Protein AF-A0A9D8PRA8-F1 (afdb_monomer_lite)

Foldseek 3Di:
DVVVVVVVLCVVCVVVLVVLLVVCVPPDLVRLVVVLVVLVVQLVVQVPDPDRPVVSNSNSVSNNSSSVVNCVVVVSD

pLDDT: mean 94.14, std 7.85, range [55.56, 98.25]

Secondary structure (DSSP, 8-state):
-HHHHHHHHHHHTHHHHHHHHHHTTT--HHHHHHHHHHHHHHHHHHHHSSS--HHHHHHHHHHHHHHHHHHHHHT--

Organism: NCBI:txid2844893

Structure (mmCIF, N/CA/C/O backbone):
data_AF-A0A9D8PRA8-F1
#
_entry.id   AF-A0A9D8PRA8-F1
#
loop_
_atom_site.group_PDB
_atom_site.id
_atom_site.type_symbol
_atom_site.label_atom_id
_atom_site.label_alt_id
_atom_site.label_comp_id
_atom_site.label_asym_id
_atom_site.label_entity_id
_atom_site.label_seq_id
_atom_site.pdbx_PDB_ins_code
_atom_site.Cartn_x
_atom_site.Cartn_y
_atom_site.Cartn_z
_atom_site.occupancy
_atom_site.B_iso_or_equiv
_atom_site.auth_seq_id
_atom_site.auth_comp_id
_atom_site.auth_asym_id
_atom_site.auth_atom_id
_atom_site.pdbx_PDB_model_num
ATOM 1 N N . MET A 1 1 ? -15.122 -18.533 -0.099 1.00 55.56 1 MET A N 1
ATOM 2 C CA . MET A 1 1 ? -15.488 -17.637 1.026 1.00 55.56 1 MET A CA 1
ATOM 3 C C . MET A 1 1 ? -14.437 -16.584 1.373 1.00 55.56 1 MET A C 1
ATOM 5 O O . MET A 1 1 ? -14.808 -15.422 1.400 1.00 55.56 1 MET A O 1
ATOM 9 N N . LYS A 1 2 ? -13.158 -16.911 1.653 1.00 61.00 2 LYS A N 1
ATOM 10 C CA . LYS A 1 2 ? -12.135 -15.864 1.914 1.00 61.00 2 LYS A CA 1
ATOM 11 C C . LYS A 1 2 ? -11.608 -15.183 0.641 1.00 61.00 2 LYS A C 1
ATOM 13 O O . LYS A 1 2 ? -11.398 -13.978 0.662 1.00 61.00 2 LYS A O 1
ATOM 18 N N . ILE A 1 3 ? -11.442 -15.941 -0.446 1.00 69.12 3 ILE A N 1
ATOM 19 C CA . ILE A 1 3 ? -10.981 -15.424 -1.747 1.00 69.12 3 ILE A CA 1
ATOM 20 C C . ILE A 1 3 ? -12.000 -14.422 -2.309 1.00 69.12 3 ILE A C 1
ATOM 22 O O . ILE A 1 3 ? -11.639 -13.290 -2.605 1.00 69.12 3 ILE A O 1
ATOM 26 N N . ASP A 1 4 ? -13.288 -14.772 -2.274 1.00 83.44 4 ASP A N 1
ATOM 27 C CA . ASP A 1 4 ? -14.384 -13.925 -2.766 1.00 83.44 4 ASP A CA 1
ATOM 28 C C . ASP A 1 4 ? -14.435 -12.546 -2.085 1.00 83.44 4 ASP A C 1
ATOM 30 O O . ASP A 1 4 ? -14.843 -11.559 -2.692 1.00 83.44 4 ASP A O 1
ATOM 34 N N . ALA A 1 5 ? -14.043 -12.454 -0.809 1.00 87.50 5 ALA A N 1
ATOM 35 C CA . ALA A 1 5 ? -14.006 -11.184 -0.086 1.00 87.50 5 ALA A CA 1
ATOM 36 C C . ALA A 1 5 ? -12.841 -10.293 -0.546 1.00 87.50 5 ALA A C 1
ATOM 38 O O . ALA A 1 5 ? -13.005 -9.078 -0.653 1.00 87.50 5 ALA A O 1
ATOM 39 N N . VAL A 1 6 ? -11.686 -10.894 -0.845 1.00 88.56 6 VAL A N 1
ATOM 40 C CA . VAL A 1 6 ? -10.508 -10.186 -1.363 1.00 88.56 6 VAL A CA 1
ATOM 41 C C . VAL A 1 6 ? -10.759 -9.717 -2.793 1.00 88.56 6 VAL A C 1
ATOM 43 O O . VAL A 1 6 ? -10.533 -8.549 -3.093 1.00 88.56 6 VAL A O 1
ATOM 46 N N . GLU A 1 7 ? -11.305 -10.577 -3.651 1.00 92.62 7 GLU A N 1
ATOM 47 C CA . GLU A 1 7 ? -11.663 -10.218 -5.028 1.00 92.62 7 GLU A CA 1
ATOM 48 C C . GLU A 1 7 ? -12.694 -9.088 -5.066 1.00 92.62 7 GLU A C 1
ATOM 50 O O . GLU A 1 7 ? -12.527 -8.123 -5.809 1.00 92.62 7 GLU A O 1
ATOM 55 N N . LYS A 1 8 ? -13.723 -9.142 -4.209 1.00 95.12 8 LYS A N 1
ATOM 56 C CA . LYS A 1 8 ? -14.696 -8.046 -4.071 1.00 95.12 8 LYS A CA 1
ATOM 57 C C . LYS A 1 8 ? -14.050 -6.754 -3.587 1.00 95.12 8 LYS A C 1
ATOM 59 O O . LYS A 1 8 ? -14.399 -5.691 -4.092 1.00 95.12 8 LYS A O 1
ATOM 64 N N . PHE A 1 9 ? -13.127 -6.827 -2.628 1.00 94.75 9 PHE A N 1
ATOM 65 C CA . PHE A 1 9 ? -12.402 -5.652 -2.150 1.00 94.75 9 PHE A CA 1
ATOM 66 C C . PHE A 1 9 ? -11.575 -5.019 -3.273 1.00 94.75 9 PHE A C 1
ATOM 68 O O . PHE A 1 9 ? -11.684 -3.816 -3.502 1.00 94.75 9 PHE A O 1
ATOM 75 N N . ILE A 1 10 ? -10.806 -5.830 -4.006 1.00 95.81 10 ILE A N 1
ATOM 76 C CA . ILE A 1 10 ? -10.007 -5.379 -5.150 1.00 95.81 10 ILE A CA 1
ATOM 77 C C . ILE A 1 10 ? -10.914 -4.782 -6.224 1.00 95.81 10 ILE A C 1
ATOM 79 O 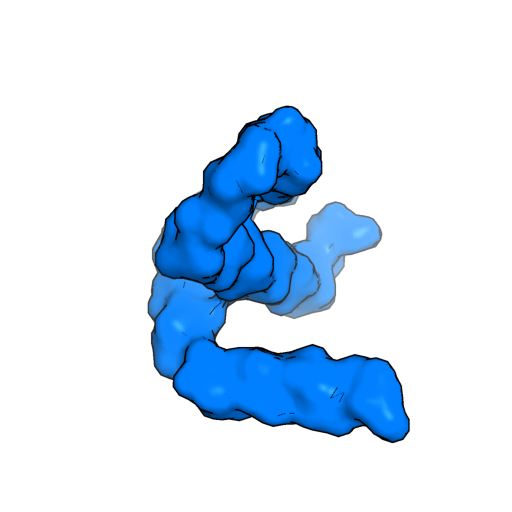O . ILE A 1 10 ? -10.642 -3.685 -6.696 1.00 95.81 10 ILE A O 1
ATOM 83 N N . GLY A 1 11 ? -12.016 -5.451 -6.570 1.00 96.31 11 GLY A N 1
ATOM 84 C CA . GLY A 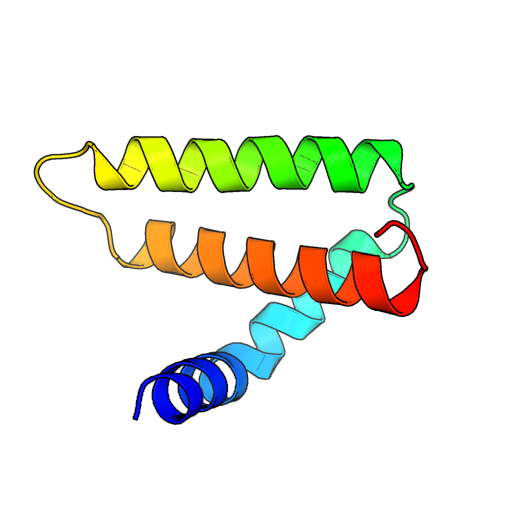1 11 ? -12.975 -4.957 -7.557 1.00 96.31 11 GLY A CA 1
ATOM 85 C C . GLY A 1 11 ? -13.594 -3.616 -7.157 1.00 96.31 11 GLY A C 1
ATOM 86 O O . GLY A 1 11 ? -13.643 -2.692 -7.965 1.00 96.31 11 GLY A O 1
ATOM 87 N N . PHE A 1 12 ? -14.005 -3.469 -5.895 1.00 97.50 12 PHE A N 1
ATOM 88 C CA . PHE A 1 12 ? -14.586 -2.226 -5.381 1.00 97.50 12 PHE A CA 1
ATOM 89 C C . PHE A 1 12 ? -13.568 -1.074 -5.330 1.00 97.50 12 PHE A C 1
ATOM 91 O O . PHE A 1 12 ? -13.924 0.077 -5.573 1.00 97.50 12 PHE A O 1
ATOM 98 N N . HIS A 1 13 ? -12.298 -1.376 -5.049 1.00 97.69 13 HIS A N 1
ATOM 99 C CA . HIS A 1 13 ? -11.218 -0.391 -4.930 1.00 97.69 13 HIS A CA 1
ATOM 100 C C . HIS A 1 13 ? -10.306 -0.305 -6.162 1.00 97.69 13 HIS A C 1
ATOM 102 O O . HIS A 1 13 ? -9.273 0.359 -6.109 1.00 97.69 13 HIS A O 1
ATOM 108 N N . HIS A 1 14 ? -10.691 -0.919 -7.283 1.00 96.56 14 HIS A N 1
ATOM 109 C CA . HIS A 1 14 ? -9.822 -1.107 -8.446 1.00 96.56 14 HIS A CA 1
ATOM 110 C C . HIS A 1 14 ? -9.199 0.201 -8.946 1.00 96.56 14 HIS A C 1
ATOM 112 O O . HIS A 1 14 ? -7.988 0.282 -9.111 1.00 96.56 14 HIS A O 1
ATOM 118 N N . ARG A 1 15 ? -10.005 1.259 -9.109 1.00 97.94 15 ARG A N 1
ATOM 119 C CA . ARG A 1 15 ? -9.513 2.568 -9.569 1.00 97.94 15 ARG A CA 1
ATOM 120 C C . ARG A 1 15 ? -8.462 3.164 -8.628 1.00 97.94 15 ARG A C 1
ATOM 122 O O . ARG A 1 15 ? -7.498 3.762 -9.089 1.00 97.94 15 ARG A O 1
ATOM 129 N N . GLU A 1 16 ? -8.660 3.027 -7.320 1.00 98.12 16 GLU A N 1
ATOM 130 C CA . GLU A 1 16 ? -7.726 3.557 -6.326 1.00 98.12 16 GLU A CA 1
ATOM 131 C C . GLU A 1 16 ? -6.428 2.747 -6.312 1.00 98.12 16 GLU A C 1
ATOM 133 O O . GLU A 1 16 ? -5.351 3.331 -6.272 1.00 98.12 16 GLU A O 1
ATOM 138 N N . ILE A 1 17 ? -6.526 1.419 -6.432 1.00 98.19 17 ILE A N 1
ATOM 139 C CA . ILE A 1 17 ? -5.369 0.528 -6.568 1.00 98.19 17 ILE A CA 1
ATOM 140 C C . ILE A 1 17 ? -4.561 0.895 -7.818 1.00 98.19 17 ILE A C 1
ATOM 142 O O . ILE A 1 17 ? -3.362 1.114 -7.703 1.00 98.19 17 ILE A O 1
ATOM 146 N N . MET A 1 18 ? -5.201 1.028 -8.984 1.00 98.06 18 MET A N 1
ATOM 147 C CA . MET A 1 18 ? -4.499 1.361 -10.232 1.00 98.06 18 MET A CA 1
ATOM 148 C C . MET A 1 18 ? -3.829 2.732 -10.171 1.00 98.06 18 MET A C 1
ATOM 150 O O . MET A 1 18 ? -2.673 2.855 -10.556 1.00 98.06 18 MET A O 1
ATOM 154 N N . LYS A 1 19 ? -4.491 3.737 -9.587 1.00 98.25 19 LYS A N 1
ATOM 155 C CA . LYS A 1 19 ? -3.866 5.044 -9.357 1.00 98.25 19 LYS A CA 1
ATOM 156 C C . LYS A 1 19 ? -2.601 4.925 -8.498 1.00 98.25 19 LYS A C 1
ATOM 158 O O . LYS A 1 19 ? -1.595 5.557 -8.790 1.00 98.25 19 LYS A O 1
ATOM 163 N N . ARG A 1 20 ? -2.633 4.109 -7.439 1.00 97.81 20 ARG A N 1
ATOM 164 C CA . ARG A 1 20 ? -1.440 3.854 -6.617 1.00 97.81 20 ARG A CA 1
ATOM 165 C C . ARG A 1 20 ? -0.354 3.126 -7.405 1.00 97.81 20 ARG A C 1
ATOM 167 O O . ARG A 1 20 ? 0.808 3.434 -7.206 1.00 97.81 20 ARG A O 1
ATOM 174 N N . VAL A 1 21 ? -0.703 2.192 -8.290 1.00 97.81 21 VAL A N 1
ATOM 175 C CA . VAL A 1 21 ? 0.271 1.521 -9.172 1.00 97.81 21 VAL A CA 1
ATOM 176 C C . VAL A 1 21 ? 0.959 2.535 -10.094 1.00 97.81 21 VAL A C 1
ATOM 178 O O . VAL A 1 21 ? 2.183 2.521 -10.187 1.00 97.81 21 VAL A O 1
ATOM 181 N N . GLU A 1 22 ? 0.205 3.454 -10.701 1.00 97.31 22 GLU A N 1
ATOM 182 C CA . GLU A 1 22 ? 0.747 4.547 -11.526 1.00 97.31 22 GLU A CA 1
ATOM 183 C C . GLU A 1 22 ? 1.681 5.467 -10.719 1.00 97.31 22 GLU A C 1
ATOM 185 O O . GLU A 1 22 ? 2.765 5.817 -11.176 1.00 97.31 22 GLU A O 1
ATOM 190 N N . GLU A 1 23 ? 1.322 5.814 -9.478 1.00 96.69 23 GLU A N 1
ATOM 191 C CA . GLU A 1 23 ? 2.182 6.614 -8.586 1.00 96.69 23 GLU A CA 1
ATOM 192 C C . GLU A 1 23 ? 3.528 5.928 -8.280 1.00 96.69 23 GLU A C 1
ATOM 194 O O . GLU A 1 23 ? 4.520 6.605 -8.005 1.00 96.69 23 GLU A O 1
ATOM 199 N N . LEU A 1 24 ? 3.580 4.595 -8.346 1.00 96.81 24 LEU A N 1
ATOM 200 C CA . LEU A 1 24 ? 4.780 3.790 -8.114 1.00 96.81 24 LEU A CA 1
ATOM 201 C C . LEU A 1 24 ? 5.600 3.562 -9.398 1.00 96.81 24 LEU A C 1
ATOM 203 O O . LEU A 1 24 ? 6.601 2.843 -9.360 1.00 96.81 24 LEU A O 1
ATOM 207 N N . GLU A 1 25 ? 5.219 4.158 -10.535 1.00 92.19 25 GLU A N 1
ATOM 208 C CA . GLU A 1 25 ? 5.798 3.828 -11.841 1.00 92.19 25 GLU A CA 1
ATOM 209 C C . GLU A 1 25 ? 7.325 4.008 -11.879 1.00 92.19 25 GLU A C 1
ATOM 211 O O . GLU A 1 25 ? 8.038 3.173 -12.434 1.00 92.19 25 GLU A O 1
ATOM 216 N N . ASN A 1 26 ? 7.845 5.039 -11.219 1.00 92.94 26 ASN A N 1
ATOM 217 C CA . ASN A 1 26 ? 9.269 5.382 -11.252 1.00 92.94 26 ASN A CA 1
ATOM 218 C C . ASN A 1 26 ? 10.082 4.799 -10.085 1.00 92.94 26 ASN A C 1
ATOM 220 O O . ASN A 1 26 ? 11.264 5.108 -9.952 1.00 92.94 26 ASN A O 1
ATOM 224 N N . PHE A 1 27 ? 9.468 3.984 -9.226 1.00 96.44 27 PHE A N 1
ATOM 225 C CA . PHE A 1 27 ? 10.144 3.425 -8.059 1.00 96.44 27 PHE A CA 1
ATOM 226 C C . PHE A 1 27 ? 10.933 2.168 -8.401 1.00 96.44 27 PHE A C 1
ATOM 228 O O . PHE A 1 27 ? 10.438 1.245 -9.059 1.00 96.44 27 PHE A O 1
ATOM 235 N N . GLY A 1 28 ? 12.178 2.149 -7.928 1.00 96.44 28 GLY A N 1
ATOM 236 C CA . GLY A 1 28 ? 13.066 1.006 -8.040 1.00 96.44 28 GLY A CA 1
ATOM 237 C C . GLY A 1 28 ? 12.776 -0.056 -6.977 1.00 96.44 28 GLY A C 1
ATOM 238 O O . GLY A 1 28 ? 11.985 0.160 -6.056 1.00 96.44 28 GLY A O 1
ATOM 239 N N . PRO A 1 29 ? 13.456 -1.211 -7.047 1.00 96.25 29 PRO A N 1
ATOM 240 C CA . PRO A 1 29 ? 13.234 -2.320 -6.118 1.00 96.25 29 PRO A CA 1
ATOM 241 C C . PRO A 1 29 ? 13.473 -1.930 -4.651 1.00 96.25 29 PRO A C 1
ATOM 243 O O . PRO A 1 29 ? 12.720 -2.345 -3.772 1.00 96.25 29 PRO A O 1
ATOM 246 N N . THR A 1 30 ? 14.477 -1.091 -4.376 1.00 96.94 30 THR A N 1
ATOM 247 C CA . THR A 1 30 ? 14.762 -0.599 -3.018 1.00 96.94 30 THR A CA 1
ATOM 248 C C . THR A 1 30 ? 13.637 0.287 -2.485 1.00 96.94 30 THR A C 1
ATOM 250 O O . THR A 1 30 ? 13.232 0.119 -1.337 1.00 96.94 30 THR A O 1
ATOM 253 N N . ASP A 1 31 ? 13.101 1.188 -3.313 1.00 97.19 31 ASP A N 1
ATOM 254 C CA . ASP A 1 31 ? 12.003 2.084 -2.933 1.00 97.19 31 ASP A CA 1
ATOM 255 C C . ASP A 1 31 ? 10.730 1.284 -2.640 1.00 97.19 31 ASP A C 1
ATOM 257 O O . ASP A 1 31 ? 10.083 1.483 -1.612 1.00 97.19 31 ASP A O 1
ATOM 261 N N . ILE A 1 32 ? 10.408 0.322 -3.514 1.00 97.62 32 ILE A N 1
ATOM 262 C CA . ILE A 1 32 ? 9.262 -0.579 -3.351 1.00 97.62 32 ILE A CA 1
ATOM 263 C C . ILE A 1 32 ? 9.391 -1.401 -2.064 1.00 97.62 32 ILE A C 1
ATOM 265 O O . ILE A 1 32 ? 8.437 -1.474 -1.288 1.00 97.62 32 ILE A O 1
ATOM 269 N N . CYS A 1 33 ? 10.571 -1.966 -1.793 1.00 96.88 33 CYS A N 1
ATOM 270 C CA . CYS A 1 33 ? 10.837 -2.723 -0.570 1.00 96.88 33 CYS A CA 1
ATOM 271 C C . CYS A 1 33 ? 10.687 -1.851 0.688 1.00 96.88 33 CYS A C 1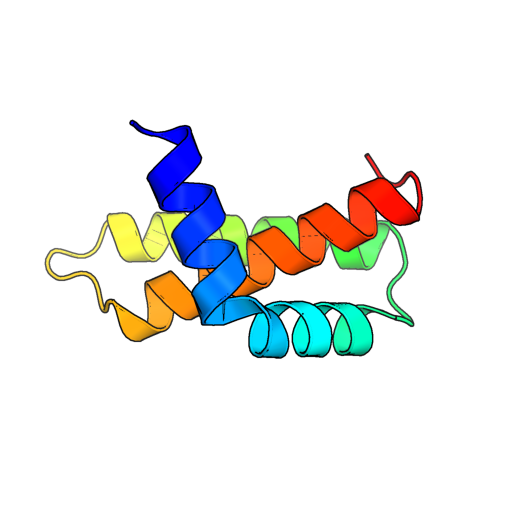
ATOM 273 O O . CYS A 1 33 ? 10.016 -2.242 1.647 1.00 96.88 33 CYS A O 1
ATOM 275 N N . PHE A 1 34 ? 11.250 -0.641 0.671 1.00 97.56 34 PHE A N 1
ATOM 276 C CA . PHE A 1 34 ? 11.128 0.305 1.777 1.00 97.56 34 PHE A CA 1
ATOM 277 C C . PHE A 1 34 ? 9.663 0.678 2.043 1.00 97.56 34 PHE A C 1
ATOM 279 O O . PHE A 1 34 ? 9.186 0.566 3.174 1.00 97.56 34 PHE A O 1
ATOM 286 N N . LEU A 1 35 ? 8.919 1.051 1.000 1.00 97.12 35 LEU A N 1
ATOM 287 C CA . LEU A 1 35 ? 7.509 1.430 1.112 1.00 97.12 35 LEU A CA 1
ATOM 288 C C . LEU A 1 35 ? 6.637 0.288 1.613 1.00 97.12 35 LEU A C 1
ATOM 290 O O . LEU A 1 35 ? 5.755 0.513 2.442 1.00 97.12 35 LEU A O 1
ATOM 294 N N . LYS A 1 36 ? 6.897 -0.939 1.158 1.00 97.44 36 LYS A N 1
ATOM 295 C CA . LYS A 1 36 ? 6.223 -2.131 1.672 1.00 97.44 36 LYS A CA 1
ATOM 296 C C . LYS A 1 36 ? 6.411 -2.258 3.178 1.00 97.44 36 LYS A C 1
ATOM 298 O O . LYS A 1 36 ? 5.424 -2.413 3.894 1.00 97.44 36 LYS A O 1
ATOM 303 N N . GLY A 1 37 ? 7.645 -2.103 3.659 1.00 97.75 37 GLY A N 1
ATOM 304 C CA . GLY A 1 37 ? 7.958 -2.124 5.086 1.00 97.75 37 GLY A CA 1
ATOM 305 C C . GLY A 1 37 ? 7.215 -1.044 5.880 1.00 97.75 37 GLY A C 1
ATOM 306 O O . GLY A 1 37 ? 6.661 -1.333 6.942 1.00 97.75 37 GLY A O 1
ATOM 307 N N . GLU A 1 38 ? 7.139 0.185 5.364 1.00 98.00 38 GLU A N 1
ATOM 308 C CA . GLU A 1 38 ? 6.388 1.272 6.008 1.00 98.00 38 GLU A CA 1
ATOM 309 C C . GLU A 1 38 ? 4.877 0.988 6.054 1.00 98.00 38 GLU A C 1
ATOM 311 O O . GLU A 1 38 ? 4.238 1.187 7.092 1.00 98.00 38 GLU A O 1
ATOM 316 N N . VAL A 1 39 ? 4.297 0.473 4.964 1.00 97.75 39 VAL A N 1
ATOM 317 C CA . VAL A 1 39 ? 2.870 0.117 4.890 1.00 97.75 39 VAL A CA 1
ATOM 318 C C . VAL A 1 39 ? 2.537 -1.033 5.842 1.00 97.75 39 VAL A C 1
ATOM 320 O O . VAL A 1 39 ? 1.563 -0.948 6.596 1.00 97.75 39 VAL A O 1
ATOM 323 N N . GLU A 1 40 ? 3.352 -2.088 5.862 1.00 97.81 40 GLU A N 1
ATOM 324 C CA . GLU A 1 40 ? 3.187 -3.230 6.767 1.00 97.81 40 GLU A CA 1
ATOM 325 C C . GLU A 1 40 ? 3.305 -2.803 8.235 1.00 97.81 40 GLU A C 1
ATOM 327 O O . GLU A 1 40 ? 2.470 -3.185 9.065 1.00 97.81 40 GLU A O 1
ATOM 332 N N . ARG A 1 41 ? 4.272 -1.934 8.557 1.00 97.69 41 ARG A N 1
ATOM 333 C CA . ARG A 1 41 ? 4.402 -1.357 9.900 1.00 97.69 41 ARG A CA 1
ATOM 334 C C . ARG A 1 41 ? 3.181 -0.518 10.266 1.00 97.69 41 ARG A C 1
ATOM 336 O O . ARG A 1 41 ? 2.663 -0.654 11.375 1.00 97.69 41 ARG A O 1
ATOM 343 N N . GLY A 1 42 ? 2.681 0.311 9.350 1.00 97.44 42 GLY A N 1
ATOM 344 C CA . GLY A 1 42 ? 1.461 1.095 9.550 1.00 97.44 42 GLY A CA 1
ATOM 345 C C . GLY A 1 42 ? 0.258 0.210 9.884 1.00 97.44 42 GLY A C 1
ATOM 346 O O . GLY A 1 42 ? -0.465 0.476 10.848 1.00 97.44 42 GLY A O 1
ATOM 347 N N . ILE A 1 43 ? 0.088 -0.895 9.152 1.00 97.25 43 ILE A N 1
ATOM 348 C CA . ILE A 1 43 ? -0.963 -1.891 9.400 1.00 97.25 43 ILE A CA 1
ATOM 349 C C . ILE A 1 43 ? -0.816 -2.471 10.807 1.00 97.25 43 ILE A C 1
ATOM 351 O O . ILE A 1 43 ? -1.794 -2.543 11.554 1.00 97.25 43 ILE A O 1
ATOM 355 N N . GLN A 1 44 ? 0.397 -2.866 11.192 1.00 96.88 44 GLN A N 1
ATOM 356 C CA . GLN A 1 44 ? 0.667 -3.424 12.513 1.00 96.88 44 GLN A CA 1
ATOM 357 C C . GLN A 1 44 ? 0.324 -2.430 13.630 1.00 96.88 44 GLN A C 1
ATOM 359 O O . GLN A 1 44 ? -0.386 -2.791 14.570 1.00 96.88 44 GLN A O 1
ATOM 364 N N . VAL A 1 45 ? 0.749 -1.172 13.498 1.00 96.44 45 VAL A N 1
ATOM 365 C CA . VAL A 1 45 ? 0.459 -0.107 14.470 1.00 96.44 45 VAL A CA 1
ATOM 366 C C . VAL A 1 45 ? -1.046 0.123 14.603 1.00 96.44 45 VAL A C 1
ATOM 368 O O . VAL A 1 45 ? -1.554 0.203 15.722 1.00 96.44 45 VAL A O 1
ATOM 371 N N . LEU A 1 46 ? -1.791 0.187 13.493 1.00 95.62 46 LEU A N 1
ATOM 372 C CA . LEU A 1 46 ? -3.244 0.369 13.552 1.00 95.62 46 LEU A CA 1
ATOM 373 C C . LEU A 1 46 ? -3.954 -0.808 14.220 1.00 95.62 46 LEU A C 1
ATOM 375 O O . LEU A 1 46 ? -4.885 -0.582 14.989 1.00 95.62 46 LEU A O 1
ATOM 379 N N . ARG A 1 47 ? -3.502 -2.045 13.993 1.00 94.06 47 ARG A N 1
ATOM 380 C CA . ARG A 1 47 ? -4.079 -3.241 14.634 1.00 94.06 47 ARG A CA 1
ATOM 381 C C . ARG A 1 47 ? -3.870 -3.278 16.144 1.00 94.06 47 ARG A C 1
ATOM 383 O O . ARG A 1 47 ? -4.641 -3.939 16.831 1.00 94.06 47 ARG A O 1
ATOM 390 N N . MET A 1 48 ? -2.854 -2.587 16.655 1.00 94.94 48 MET A N 1
ATOM 391 C CA . MET A 1 48 ? -2.600 -2.473 18.093 1.00 94.94 48 MET A CA 1
ATOM 392 C C . MET A 1 48 ? -3.468 -1.408 18.777 1.00 94.94 48 MET A C 1
ATOM 394 O O . MET A 1 48 ? -3.541 -1.377 20.006 1.00 94.94 48 MET A O 1
ATOM 398 N N . LYS A 1 49 ? -4.135 -0.526 18.021 1.00 93.69 49 LYS A N 1
ATOM 399 C CA . LYS A 1 49 ? -5.028 0.485 18.597 1.00 93.69 49 LYS A CA 1
ATOM 400 C C . LYS A 1 49 ? -6.301 -0.174 19.137 1.00 93.69 49 LYS A C 1
ATOM 402 O O . LYS A 1 49 ? -6.878 -1.055 18.508 1.00 93.69 49 LYS A O 1
ATOM 407 N N . LYS A 1 50 ? -6.805 0.336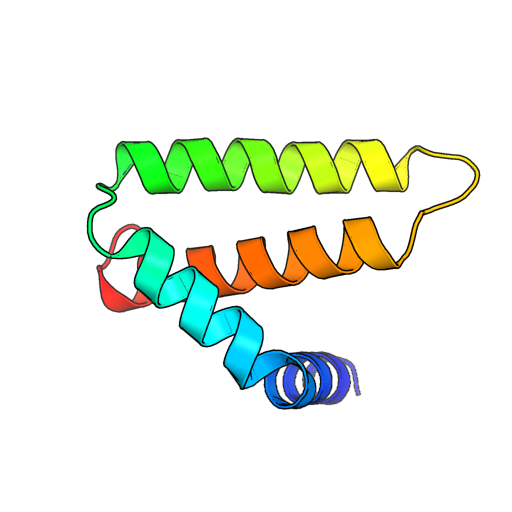 20.269 1.00 93.06 50 LYS A N 1
ATOM 408 C CA . LYS A 1 50 ? -8.093 -0.089 20.858 1.00 93.06 50 LYS A CA 1
ATOM 409 C C . LYS A 1 50 ? -9.273 0.107 19.895 1.00 93.06 50 LYS A C 1
ATOM 411 O O . LYS A 1 50 ? -10.228 -0.660 19.925 1.00 93.06 50 LYS A O 1
ATOM 416 N N . VAL A 1 51 ? -9.205 1.147 19.065 1.00 94.62 51 VAL A N 1
ATOM 417 C CA . VAL A 1 51 ? -10.175 1.443 18.007 1.00 94.62 51 VAL A CA 1
ATOM 418 C C . VAL A 1 51 ? -9.404 1.597 16.705 1.00 94.62 51 VAL A C 1
ATOM 420 O O . VAL A 1 51 ? -8.499 2.428 16.618 1.00 94.62 51 VAL A O 1
ATOM 423 N N . VAL A 1 52 ? -9.756 0.788 15.705 1.00 94.12 52 VAL A N 1
ATOM 424 C CA . VAL A 1 52 ? -9.082 0.778 14.404 1.00 94.12 52 VAL A CA 1
ATOM 425 C C . VAL A 1 52 ? -9.796 1.743 13.453 1.00 94.12 52 VAL A C 1
ATOM 427 O O . VAL A 1 52 ? -10.952 1.495 13.097 1.00 94.12 52 VAL A O 1
ATOM 430 N N . PRO A 1 53 ? -9.142 2.829 13.006 1.00 94.31 53 PRO A N 1
ATOM 431 C CA . PRO A 1 53 ? -9.713 3.720 12.005 1.00 94.31 53 PRO A CA 1
ATOM 432 C C . PRO A 1 53 ? -9.777 3.005 10.649 1.00 94.31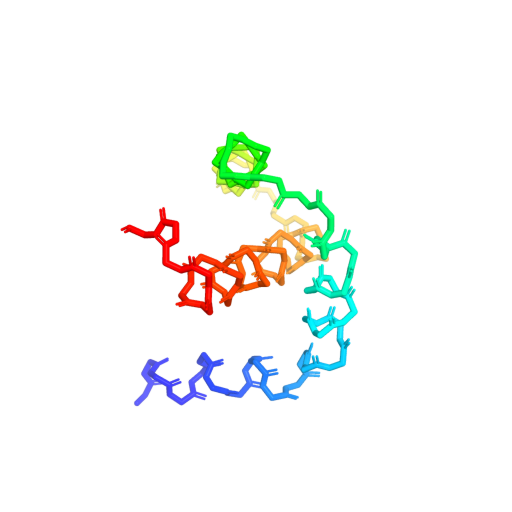 53 PRO A C 1
ATOM 434 O O . PRO A 1 53 ? -8.775 2.839 9.954 1.00 94.31 53 PRO A O 1
ATOM 437 N N . LEU A 1 54 ? -10.980 2.572 10.260 1.00 93.31 54 LEU A N 1
ATOM 438 C CA . LEU A 1 54 ? -11.192 1.745 9.065 1.00 93.31 54 LEU A CA 1
ATOM 439 C C . LEU A 1 54 ? -10.749 2.426 7.763 1.00 93.31 54 LEU A C 1
ATOM 441 O O . LEU A 1 54 ? -10.356 1.738 6.826 1.00 93.31 54 LEU A O 1
ATOM 445 N N . MET A 1 55 ? -10.808 3.758 7.690 1.00 95.19 55 MET A N 1
ATOM 446 C CA . MET A 1 55 ? -10.372 4.505 6.504 1.00 95.19 55 MET A CA 1
ATOM 447 C C . MET A 1 55 ? -8.855 4.443 6.319 1.00 95.19 55 MET A C 1
ATOM 449 O O . MET A 1 55 ? -8.395 4.138 5.223 1.00 95.19 55 MET A O 1
ATOM 453 N N . GLU A 1 56 ? -8.090 4.640 7.394 1.00 95.25 56 GLU A N 1
ATOM 454 C CA . GLU A 1 56 ? -6.628 4.511 7.366 1.00 95.25 56 GLU A CA 1
ATOM 455 C C . GLU A 1 56 ? -6.221 3.067 7.051 1.00 95.25 56 GLU A C 1
ATOM 457 O O . GLU A 1 56 ? -5.406 2.825 6.163 1.00 95.25 56 GLU A O 1
ATOM 462 N N . MET A 1 57 ? -6.858 2.092 7.711 1.00 96.19 57 MET A N 1
ATOM 463 C CA . MET A 1 57 ? -6.584 0.670 7.493 1.00 96.19 57 MET A CA 1
ATOM 464 C C . MET A 1 57 ? -6.825 0.255 6.036 1.00 96.19 57 MET A C 1
ATOM 466 O O . MET A 1 57 ? -6.025 -0.464 5.440 1.00 96.19 57 MET A O 1
ATOM 470 N N . ARG A 1 58 ? -7.925 0.729 5.446 1.00 96.81 58 ARG A N 1
ATOM 471 C CA . ARG A 1 58 ? -8.266 0.489 4.043 1.00 96.81 58 ARG A CA 1
ATOM 472 C C . ARG A 1 58 ? -7.222 1.082 3.102 1.00 96.81 58 ARG A C 1
ATOM 474 O O . ARG A 1 58 ? -6.774 0.376 2.206 1.00 96.81 58 ARG A O 1
ATOM 481 N N . GLY A 1 59 ? -6.824 2.336 3.322 1.00 97.44 59 GLY A N 1
ATOM 482 C CA . GLY A 1 59 ? -5.806 2.999 2.506 1.00 97.44 59 GLY A CA 1
ATOM 483 C C . GLY A 1 59 ? -4.478 2.239 2.511 1.00 97.44 59 GLY A C 1
ATOM 484 O O . GLY A 1 59 ? -3.869 2.061 1.458 1.00 97.44 59 GLY A O 1
ATOM 485 N N . LEU A 1 60 ? -4.074 1.706 3.668 1.00 97.94 60 LEU A N 1
ATOM 486 C CA . LEU A 1 60 ? -2.874 0.875 3.778 1.00 97.94 60 LEU A CA 1
ATOM 487 C C . LEU A 1 60 ? -2.996 -0.443 3.006 1.00 97.94 60 LEU A C 1
ATOM 489 O O . LEU A 1 60 ? -2.059 -0.822 2.312 1.00 97.94 60 LEU A O 1
ATOM 493 N N . TYR A 1 61 ? -4.141 -1.128 3.064 1.00 97.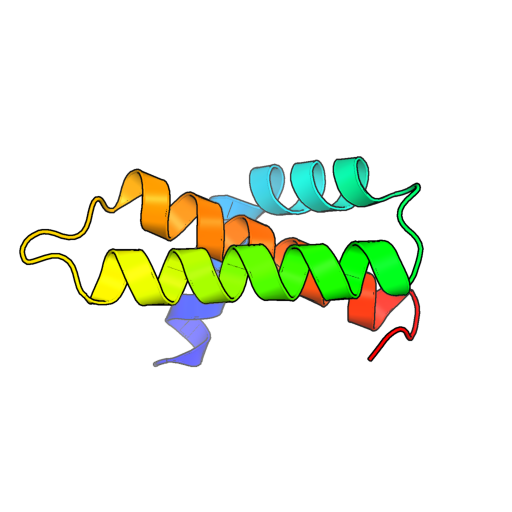56 61 TYR A N 1
ATOM 494 C CA . TYR A 1 61 ? -4.344 -2.347 2.273 1.00 97.56 61 TYR A CA 1
ATOM 495 C C . TYR A 1 61 ? -4.380 -2.085 0.769 1.00 97.56 61 TYR A C 1
ATOM 497 O O . TYR A 1 61 ? -3.835 -2.878 0.008 1.00 97.56 61 TYR A O 1
ATOM 505 N N . ILE A 1 62 ? -4.980 -0.977 0.334 1.00 98.25 62 ILE A N 1
ATOM 506 C CA . ILE A 1 62 ? -4.949 -0.553 -1.071 1.00 98.25 62 ILE A CA 1
ATOM 507 C C . ILE A 1 62 ? -3.502 -0.316 -1.515 1.00 98.25 62 ILE A C 1
ATOM 509 O O . ILE A 1 62 ? -3.095 -0.834 -2.553 1.00 98.25 62 ILE A O 1
ATOM 513 N N . GLY A 1 63 ? -2.712 0.392 -0.702 1.00 97.75 63 GLY A N 1
ATOM 514 C CA . GLY A 1 63 ? -1.284 0.595 -0.951 1.00 97.75 63 GLY A CA 1
ATOM 515 C C . GLY A 1 63 ? -0.505 -0.720 -1.018 1.00 97.75 63 GLY A C 1
ATOM 516 O O . GLY A 1 63 ? 0.269 -0.922 -1.947 1.00 97.75 63 GLY A O 1
ATOM 517 N N . LEU A 1 64 ? -0.758 -1.649 -0.093 1.00 97.75 64 LEU A N 1
ATOM 518 C CA . LEU A 1 64 ? -0.098 -2.957 -0.071 1.00 97.75 64 LEU A CA 1
ATOM 519 C C . LEU A 1 64 ? -0.423 -3.793 -1.317 1.00 97.75 64 LEU A C 1
ATOM 521 O O . LEU A 1 64 ? 0.459 -4.449 -1.866 1.00 97.75 64 LEU A O 1
ATOM 525 N N . ILE A 1 65 ? -1.675 -3.760 -1.781 1.00 97.69 65 ILE A N 1
ATOM 526 C CA . ILE A 1 65 ? -2.084 -4.450 -3.010 1.00 97.69 65 ILE A CA 1
ATOM 527 C C . ILE A 1 65 ? -1.394 -3.823 -4.224 1.00 97.69 65 ILE A C 1
ATOM 529 O O . ILE A 1 65 ? -0.848 -4.559 -5.039 1.00 97.69 65 ILE A O 1
ATOM 533 N N . ALA A 1 66 ? -1.366 -2.492 -4.330 1.00 98.00 66 ALA A N 1
ATOM 534 C CA . ALA A 1 66 ? -0.683 -1.800 -5.423 1.00 98.00 66 ALA A CA 1
ATOM 535 C C . ALA A 1 66 ? 0.819 -2.127 -5.463 1.00 98.00 66 ALA A C 1
ATOM 537 O O . ALA A 1 66 ? 1.345 -2.485 -6.513 1.00 98.00 66 ALA A O 1
ATOM 538 N N . ILE A 1 67 ? 1.487 -2.108 -4.306 1.00 97.88 67 ILE A N 1
ATOM 539 C CA . ILE A 1 67 ? 2.882 -2.547 -4.162 1.00 97.88 67 ILE A CA 1
ATOM 540 C C . ILE A 1 67 ? 3.047 -3.984 -4.662 1.00 97.88 67 ILE A C 1
ATOM 542 O O . ILE A 1 67 ? 3.966 -4.268 -5.426 1.00 97.88 67 ILE A O 1
ATOM 546 N N . ARG A 1 68 ? 2.142 -4.894 -4.279 1.00 96.19 68 ARG A N 1
ATOM 547 C CA . ARG A 1 68 ? 2.229 -6.297 -4.693 1.00 96.19 68 ARG A CA 1
ATOM 548 C C . ARG A 1 68 ? 2.041 -6.484 -6.198 1.00 96.19 68 ARG A C 1
ATOM 550 O O . ARG A 1 68 ? 2.696 -7.350 -6.770 1.00 96.19 68 ARG A O 1
ATOM 557 N N . VAL A 1 69 ? 1.176 -5.692 -6.830 1.00 96.25 69 VAL A N 1
ATOM 558 C CA . VAL A 1 69 ? 1.026 -5.672 -8.294 1.00 96.25 69 VAL A CA 1
ATOM 559 C C . VAL A 1 69 ? 2.354 -5.284 -8.943 1.00 96.25 69 VAL A C 1
ATOM 561 O O . VAL A 1 69 ? 2.858 -6.039 -9.769 1.00 96.25 69 VAL A O 1
ATOM 564 N N . VAL A 1 70 ? 2.976 -4.192 -8.490 1.00 96.81 70 VAL A N 1
ATOM 565 C CA . VAL A 1 70 ? 4.273 -3.725 -9.005 1.00 96.81 70 VAL A CA 1
ATOM 566 C C . VAL A 1 70 ? 5.376 -4.774 -8.819 1.00 96.81 70 VAL A C 1
ATOM 568 O O . VAL A 1 70 ? 6.134 -5.032 -9.753 1.00 96.81 70 VAL A O 1
ATOM 571 N N . GLU A 1 71 ? 5.458 -5.417 -7.648 1.00 96.19 71 GLU A N 1
ATOM 572 C CA . GLU A 1 71 ? 6.435 -6.487 -7.390 1.00 96.19 71 GLU A CA 1
ATOM 573 C C . GLU A 1 71 ? 6.312 -7.639 -8.392 1.00 96.19 71 GLU A C 1
ATOM 575 O O . GLU A 1 71 ? 7.324 -8.155 -8.868 1.00 96.19 71 GLU A O 1
ATOM 580 N N . VAL A 1 72 ? 5.077 -8.046 -8.698 1.00 95.44 72 VAL A N 1
ATOM 581 C CA . VAL A 1 72 ? 4.791 -9.155 -9.614 1.00 95.44 72 VAL A CA 1
ATOM 582 C C . VAL A 1 72 ? 5.065 -8.754 -11.061 1.00 95.44 72 VAL A C 1
ATOM 584 O O . VAL A 1 72 ? 5.721 -9.507 -11.774 1.00 95.44 72 VAL A O 1
ATOM 587 N N . GLU A 1 73 ? 4.609 -7.578 -11.493 1.00 94.38 73 GLU A N 1
ATOM 588 C CA . GLU A 1 73 ? 4.793 -7.100 -12.870 1.00 94.38 73 GLU A CA 1
ATOM 589 C C . GLU A 1 73 ? 6.265 -6.857 -13.218 1.00 94.38 73 GLU A C 1
ATOM 591 O O . GLU A 1 73 ? 6.678 -7.089 -14.354 1.00 94.38 73 GLU A O 1
ATOM 596 N N . ARG A 1 74 ? 7.070 -6.407 -12.247 1.00 94.12 74 ARG A N 1
ATOM 597 C CA . ARG A 1 74 ? 8.478 -6.030 -12.461 1.00 94.12 74 ARG A CA 1
ATOM 598 C C . ARG A 1 74 ? 9.485 -7.084 -12.022 1.00 94.12 74 ARG A C 1
ATOM 600 O O . ARG A 1 74 ? 10.679 -6.898 -12.240 1.00 94.12 74 ARG A O 1
ATOM 607 N N . GLY A 1 75 ? 9.030 -8.167 -11.394 1.00 91.62 75 GLY A N 1
ATOM 608 C CA . GLY A 1 75 ? 9.911 -9.218 -10.887 1.00 91.62 75 GLY A CA 1
ATOM 609 C C . GLY A 1 75 ? 10.805 -8.756 -9.734 1.00 91.62 75 GLY A C 1
ATOM 610 O O . GLY A 1 75 ? 11.956 -9.169 -9.652 1.00 91.62 75 GLY A O 1
ATOM 611 N N . TYR A 1 76 ? 10.299 -7.886 -8.855 1.00 89.62 76 TYR A N 1
ATOM 612 C CA . TYR A 1 76 ? 10.999 -7.503 -7.617 1.00 89.62 76 TYR A CA 1
ATOM 613 C C . TYR A 1 76 ? 10.771 -8.506 -6.471 1.00 89.62 76 TYR A C 1
ATOM 615 O O . TYR A 1 76 ? 11.330 -8.328 -5.391 1.00 89.62 76 TYR A O 1
ATOM 623 N N . ALA A 1 77 ? 9.913 -9.508 -6.704 1.00 65.88 77 ALA A N 1
ATOM 624 C CA . ALA A 1 77 ? 9.497 -10.532 -5.748 1.00 65.88 77 ALA A CA 1
ATOM 625 C C . ALA A 1 77 ? 10.563 -11.603 -5.477 1.00 65.88 77 ALA A C 1
ATOM 627 O O . ALA A 1 77 ? 11.221 -12.048 -6.444 1.00 65.88 77 ALA A O 1
#

Sequence (77 aa):
MKIDAVEKFIGFHHREIMKRVEELENFGPTDICFLKGEVERGIQVLRMKKVVPLMEMRGLYIGLIAIRVVEVERGYA

Radius of gyration: 12.97 Å; chains: 1; bounding box: 30×24×34 Å